Protein AF-A0A7W4B1T4-F1 (afdb_monomer)

Mean predicted aligned error: 11.27 Å

Radius of gyration: 22.88 Å; Cα contacts (8 Å, |Δi|>4): 234; chains: 1; bounding box: 78×40×50 Å

Secondary structure (DSSP, 8-state):
--HHHHHHHHHHHHHHHHHHHHHHHHHHHHHHHHHHHHHHH-EEEEEEBTTTBSS--SEEEEEE-SSEEEETTEEEE--EEEEEE----EEEETTEEEEEEEEEEEETTTEEEEEEEETTEEEEEETTT--EEEE--HHHHHHHHHHHHT--

pLDDT: mean 78.82, std 14.58, range [45.56, 96.44]

Foldseek 3Di:
DDPVVVVVVVVVVVVVVVVVVVVVVVVVVVVVVVVVVVVVPAAKWKFADPFQDPPDDGMFIWGDDPFWIAGPNDTDGFDDKDKAFDDWDWDDGPLAIWTFGIKIATPPVRWIWTWTDDVPWTWIATPPPRTIITGCDPVNVVVVVVVVVVVD

Solvent-accessible surface area (backbone atoms only — not comparable to full-atom values): 8374 Å² total; per-residue (Å²): 132,62,71,69,58,57,54,52,54,53,52,53,51,51,53,53,50,54,52,48,51,52,54,51,51,54,48,55,52,50,53,53,52,50,53,54,53,53,59,68,64,45,46,49,29,39,29,43,43,75,52,70,23,88,86,47,79,62,70,49,59,38,38,33,53,90,53,33,37,31,48,91,89,46,76,43,69,37,82,47,75,50,74,44,81,43,79,74,48,75,50,84,40,88,84,44,61,33,42,29,55,29,34,38,33,37,27,83,76,70,52,40,30,40,34,31,37,43,91,92,41,49,32,36,30,34,68,88,78,65,47,46,25,33,58,60,44,73,66,53,50,52,53,50,53,57,53,57,65,71,78,108

Structure (mmCIF, N/CA/C/O backbone):
data_AF-A0A7W4B1T4-F1
#
_entry.id   AF-A0A7W4B1T4-F1
#
loop_
_atom_site.group_PDB
_atom_site.id
_atom_site.type_symbol
_atom_site.label_atom_id
_atom_site.label_alt_id
_atom_site.label_comp_id
_atom_site.label_asym_id
_atom_site.label_entity_id
_atom_site.label_seq_id
_atom_site.pdbx_PDB_ins_code
_atom_site.Cartn_x
_atom_site.Cartn_y
_atom_site.Cartn_z
_atom_site.occupancy
_atom_site.B_iso_or_equiv
_atom_site.auth_seq_id
_atom_site.auth_comp_id
_atom_site.auth_asym_id
_atom_site.auth_atom_id
_atom_site.pdbx_PDB_model_num
ATOM 1 N N . MET A 1 1 ? 47.766 22.331 -37.124 1.00 51.56 1 MET A N 1
ATOM 2 C CA . MET A 1 1 ? 47.011 21.591 -36.087 1.00 51.56 1 MET A CA 1
ATOM 3 C C . MET A 1 1 ? 47.001 20.118 -36.478 1.00 51.56 1 MET A C 1
ATOM 5 O O . MET A 1 1 ? 46.535 19.799 -37.562 1.00 51.56 1 MET A O 1
ATOM 9 N N . ASN A 1 2 ? 47.637 19.249 -35.687 1.00 52.12 2 ASN A N 1
ATOM 10 C CA . ASN A 1 2 ? 47.867 17.845 -36.052 1.00 52.12 2 ASN A CA 1
ATOM 11 C C . ASN A 1 2 ? 46.538 17.085 -36.199 1.00 52.12 2 ASN A C 1
ATOM 13 O O . ASN A 1 2 ? 45.747 17.049 -35.261 1.00 52.12 2 ASN A O 1
ATOM 17 N N . ILE A 1 3 ? 46.326 16.417 -37.338 1.00 58.88 3 ILE A N 1
ATOM 18 C CA . ILE A 1 3 ? 45.124 15.610 -37.645 1.00 58.88 3 ILE A CA 1
ATOM 19 C C . ILE A 1 3 ? 44.817 14.574 -36.546 1.00 58.88 3 ILE A C 1
ATOM 21 O O . ILE A 1 3 ? 43.659 14.230 -36.315 1.00 58.88 3 ILE A O 1
ATOM 25 N N . ARG A 1 4 ? 45.843 14.111 -35.819 1.00 55.94 4 ARG A N 1
ATOM 26 C CA . ARG A 1 4 ? 45.686 13.207 -34.670 1.00 55.94 4 ARG A CA 1
ATOM 27 C C . ARG A 1 4 ? 44.958 13.853 -33.484 1.00 55.94 4 ARG A C 1
ATOM 29 O O . ARG A 1 4 ? 44.110 13.197 -32.904 1.00 55.94 4 ARG A O 1
ATOM 36 N N . LEU A 1 5 ? 45.219 15.125 -33.172 1.00 53.03 5 LEU A N 1
ATOM 37 C CA . LEU A 1 5 ? 44.561 15.848 -32.071 1.00 53.03 5 LEU A CA 1
ATOM 38 C C . LEU A 1 5 ? 43.080 16.121 -32.364 1.00 53.03 5 LEU A C 1
ATOM 40 O O . LEU A 1 5 ? 42.250 16.016 -31.467 1.00 53.03 5 LEU A O 1
ATOM 44 N N . LEU A 1 6 ? 42.739 16.401 -33.626 1.00 53.31 6 LEU A N 1
ATOM 45 C CA . LEU A 1 6 ? 41.355 16.657 -34.029 1.00 53.31 6 LEU A CA 1
ATOM 46 C C . LEU A 1 6 ? 40.474 15.410 -33.855 1.00 53.31 6 LEU A C 1
ATOM 48 O O . LEU A 1 6 ? 39.360 15.509 -33.352 1.00 53.31 6 LEU A O 1
ATOM 52 N N . LYS A 1 7 ? 40.992 14.229 -34.221 1.00 54.59 7 LYS A N 1
ATOM 53 C CA . LYS A 1 7 ? 40.271 12.955 -34.077 1.00 54.59 7 LYS A CA 1
ATOM 54 C C . LYS A 1 7 ? 40.022 12.591 -32.612 1.00 54.59 7 LYS A C 1
ATOM 56 O O . LYS A 1 7 ? 38.930 12.138 -32.292 1.00 54.59 7 LYS A O 1
ATOM 61 N N . THR A 1 8 ? 40.984 12.827 -31.720 1.00 61.06 8 THR A N 1
ATOM 62 C CA . THR A 1 8 ? 40.823 12.507 -30.292 1.00 61.06 8 THR A CA 1
ATOM 63 C C . THR A 1 8 ? 39.783 13.398 -29.615 1.00 61.06 8 THR A C 1
ATOM 65 O O . THR A 1 8 ? 38.958 12.898 -28.856 1.00 61.06 8 THR A O 1
ATOM 68 N N . VAL A 1 9 ? 39.768 14.700 -29.925 1.00 61.31 9 VAL A N 1
ATOM 69 C CA . VAL A 1 9 ? 38.767 15.639 -29.385 1.00 61.31 9 VAL A CA 1
ATOM 70 C C . VAL A 1 9 ? 37.360 15.288 -29.877 1.00 61.31 9 VAL A C 1
ATOM 72 O O . VAL A 1 9 ? 36.409 15.334 -29.102 1.00 61.31 9 VAL A O 1
ATOM 75 N N . LEU A 1 10 ? 37.229 14.867 -31.138 1.00 56.94 10 LEU A N 1
ATOM 76 C CA . LEU A 1 10 ? 35.939 14.488 -31.717 1.00 56.94 10 LEU A CA 1
ATOM 77 C C . LEU A 1 10 ? 35.394 13.186 -31.106 1.00 56.94 10 LEU A C 1
ATOM 79 O O . LEU A 1 10 ? 34.215 13.115 -30.777 1.00 56.94 10 LEU A O 1
ATOM 83 N N . VAL A 1 11 ? 36.252 12.187 -30.870 1.00 59.69 11 VAL A N 1
ATOM 84 C CA . VAL A 1 11 ? 35.860 10.927 -30.209 1.00 59.69 11 VAL A CA 1
ATOM 85 C C . VAL A 1 11 ? 35.464 11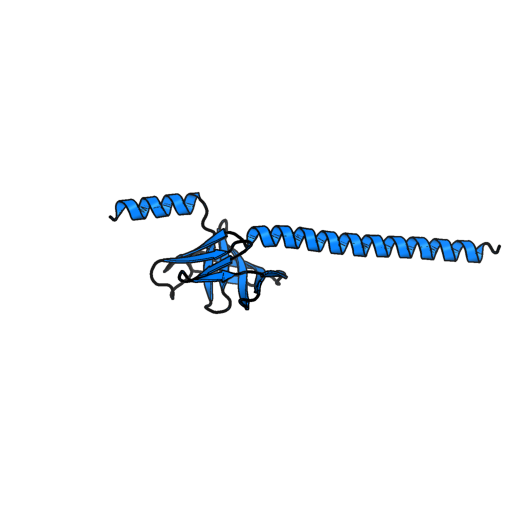.155 -28.746 1.00 59.69 11 VAL A C 1
ATOM 87 O O . VAL A 1 11 ? 34.452 10.619 -28.301 1.00 59.69 11 VAL A O 1
ATOM 90 N N . LEU A 1 12 ? 36.200 11.994 -28.007 1.00 57.66 12 LEU A N 1
ATOM 91 C CA . LEU A 1 12 ? 35.853 12.343 -26.623 1.00 57.66 12 LEU A CA 1
ATOM 92 C C . LEU A 1 12 ? 34.539 13.137 -26.533 1.00 57.66 12 LEU A C 1
ATOM 94 O O . LEU A 1 12 ? 33.743 12.891 -25.629 1.00 57.66 12 LEU A O 1
ATOM 98 N N . GLY A 1 13 ? 34.274 14.035 -27.488 1.00 55.56 13 GLY A N 1
ATOM 99 C CA . GLY A 1 13 ? 33.013 14.779 -27.561 1.00 55.56 13 GLY A CA 1
ATOM 100 C C . GLY A 1 13 ? 31.794 13.886 -27.822 1.00 55.56 13 GLY A C 1
ATOM 101 O O . GLY A 1 13 ? 30.756 14.063 -27.187 1.00 55.56 13 GLY A O 1
ATOM 102 N N . VAL A 1 14 ? 31.926 12.885 -28.700 1.00 60.78 14 VAL A N 1
ATOM 103 C CA . VAL A 1 14 ? 30.842 11.931 -29.003 1.00 60.78 14 VAL A CA 1
ATOM 104 C C . VAL A 1 14 ? 30.579 10.986 -27.825 1.00 60.78 14 VAL A C 1
ATOM 106 O O . VAL A 1 14 ? 29.421 10.729 -27.501 1.00 60.78 14 VAL A O 1
ATOM 109 N N . LEU A 1 15 ? 31.626 10.520 -27.136 1.00 56.16 15 LEU A N 1
ATOM 110 C CA . LEU A 1 15 ? 31.482 9.685 -25.936 1.00 56.16 15 LEU A CA 1
ATOM 111 C C . LEU A 1 15 ? 30.849 10.453 -24.765 1.00 56.16 15 LEU A C 1
ATOM 113 O O . LEU A 1 15 ? 29.994 9.907 -24.071 1.00 56.16 15 LEU A O 1
ATOM 117 N N . GLY A 1 16 ? 31.217 11.724 -24.573 1.00 58.78 16 GLY A N 1
ATOM 118 C CA . GLY A 1 16 ? 30.622 12.585 -23.546 1.00 58.78 16 GLY A CA 1
ATOM 119 C C . GLY A 1 16 ? 29.143 12.880 -23.799 1.00 58.78 16 GLY A C 1
ATOM 120 O O . GLY A 1 16 ? 28.338 12.825 -22.871 1.00 58.78 16 GLY A O 1
ATOM 121 N N . ALA A 1 17 ? 28.764 13.118 -25.059 1.00 60.03 17 ALA A N 1
ATOM 122 C CA . ALA A 1 17 ? 27.364 13.275 -25.436 1.00 60.03 17 ALA A CA 1
ATOM 123 C C . ALA A 1 17 ? 26.579 11.971 -25.215 1.00 60.03 17 ALA A C 1
ATOM 125 O O . ALA A 1 17 ? 25.551 11.998 -24.550 1.00 60.03 17 ALA A O 1
ATOM 126 N N . ALA A 1 18 ? 27.075 10.822 -25.683 1.00 58.84 18 ALA A N 1
ATOM 127 C CA . ALA A 1 18 ? 26.391 9.537 -25.513 1.00 58.84 18 ALA A CA 1
ATOM 128 C C . ALA A 1 18 ? 26.179 9.158 -24.032 1.00 58.84 18 ALA A C 1
ATOM 130 O O . ALA A 1 18 ? 25.102 8.689 -23.665 1.00 58.84 18 ALA A O 1
ATOM 131 N N . ALA A 1 19 ? 27.167 9.417 -23.168 1.00 58.84 19 ALA A N 1
ATOM 132 C CA . ALA A 1 19 ? 27.036 9.203 -21.727 1.00 58.84 19 ALA A CA 1
ATOM 133 C C . ALA A 1 19 ? 26.005 10.150 -21.087 1.00 58.84 19 ALA A C 1
ATOM 135 O O . ALA A 1 19 ? 25.216 9.715 -20.251 1.00 58.84 19 ALA A O 1
ATOM 136 N N . ALA A 1 20 ? 25.968 11.422 -21.501 1.00 60.06 20 ALA A N 1
ATOM 137 C CA . ALA A 1 20 ? 24.972 12.378 -21.021 1.00 60.06 20 ALA A CA 1
ATOM 138 C C . ALA A 1 20 ? 23.547 11.967 -21.427 1.00 60.06 20 ALA A C 1
ATOM 140 O O . ALA A 1 20 ? 22.666 11.946 -20.574 1.00 60.06 20 ALA A O 1
ATOM 141 N N . TRP A 1 21 ? 23.338 11.555 -22.683 1.00 57.59 21 TRP A N 1
ATOM 142 C CA . TRP A 1 21 ? 22.043 11.052 -23.154 1.00 57.59 21 TRP A CA 1
ATOM 143 C C . TRP A 1 21 ? 21.585 9.819 -22.367 1.00 57.59 21 TRP A C 1
ATOM 145 O O . TRP A 1 21 ? 20.436 9.776 -21.946 1.00 57.59 21 TRP A O 1
ATOM 155 N N . TYR A 1 22 ? 22.475 8.862 -22.088 1.00 58.03 22 TYR A N 1
ATOM 156 C CA . TYR A 1 22 ? 22.134 7.671 -21.301 1.00 58.03 22 TYR A CA 1
ATOM 157 C C . TYR A 1 22 ? 21.763 8.000 -19.842 1.00 58.03 22 TYR A C 1
ATOM 159 O O . TYR A 1 22 ? 20.820 7.438 -19.283 1.00 58.03 22 TYR A O 1
ATOM 167 N N . ILE A 1 23 ? 22.479 8.934 -19.206 1.00 60.19 23 ILE A N 1
ATOM 168 C CA . ILE A 1 23 ? 22.191 9.361 -17.826 1.00 60.19 23 ILE A CA 1
ATOM 169 C C . ILE A 1 23 ? 20.872 10.142 -17.760 1.00 60.19 23 ILE A C 1
ATOM 171 O O . ILE A 1 23 ? 20.099 9.964 -16.821 1.00 60.19 23 ILE A O 1
ATOM 175 N N . THR A 1 24 ? 20.598 10.998 -18.743 1.00 61.84 24 THR A N 1
ATOM 176 C CA . THR A 1 24 ? 19.344 11.755 -18.807 1.00 61.84 24 THR A CA 1
ATOM 177 C C . THR A 1 24 ? 18.155 10.845 -19.118 1.00 61.84 24 THR A C 1
ATOM 179 O O . THR A 1 24 ? 17.129 10.961 -18.458 1.00 61.84 24 THR A O 1
ATOM 182 N N . ASP A 1 25 ? 18.299 9.903 -20.051 1.00 58.06 25 ASP A N 1
ATOM 183 C CA . ASP A 1 25 ? 17.240 8.952 -20.406 1.00 58.06 25 ASP A CA 1
ATOM 184 C C . ASP A 1 25 ? 16.917 7.999 -19.244 1.00 58.06 25 ASP A C 1
ATOM 186 O O . ASP A 1 25 ? 15.757 7.832 -18.878 1.00 58.06 25 ASP A O 1
ATOM 190 N N . SER A 1 26 ? 17.935 7.452 -18.569 1.00 59.34 26 SER A N 1
ATOM 191 C CA . SER A 1 26 ? 17.725 6.586 -17.397 1.00 59.34 26 SER A CA 1
ATOM 192 C C . SER A 1 26 ? 17.069 7.312 -16.219 1.00 59.34 26 SER A C 1
ATOM 194 O O . SER A 1 26 ? 16.166 6.750 -15.602 1.00 59.34 26 SER A O 1
ATOM 196 N N . LYS A 1 27 ? 17.454 8.562 -15.928 1.00 60.84 27 LYS A N 1
ATOM 197 C CA . LYS A 1 27 ? 16.807 9.364 -14.876 1.00 60.84 27 LYS A CA 1
ATOM 198 C C . LYS A 1 27 ? 15.362 9.713 -15.211 1.00 60.84 27 LYS A C 1
ATOM 200 O O . LYS A 1 27 ? 14.488 9.512 -14.377 1.00 60.84 27 LYS A O 1
ATOM 205 N N . ASN A 1 28 ? 15.100 10.179 -16.430 1.00 60.56 28 ASN A N 1
ATOM 206 C CA . ASN A 1 28 ? 13.748 10.551 -16.847 1.00 60.56 28 ASN A CA 1
ATOM 207 C C . ASN A 1 28 ? 12.813 9.327 -16.895 1.00 60.56 28 ASN A C 1
ATOM 209 O O . ASN A 1 28 ? 11.640 9.418 -16.527 1.00 60.56 28 ASN A O 1
ATOM 213 N N . ASN A 1 29 ? 13.333 8.163 -17.294 1.00 59.31 29 ASN A N 1
ATOM 214 C CA . ASN A 1 29 ? 12.583 6.908 -17.255 1.00 59.31 29 ASN A CA 1
ATOM 215 C C . ASN A 1 29 ? 12.310 6.451 -15.815 1.00 59.31 29 ASN A C 1
ATOM 217 O O . ASN A 1 29 ? 11.210 6.003 -15.520 1.00 59.31 29 ASN A O 1
ATOM 221 N N . GLN A 1 30 ? 13.257 6.613 -14.888 1.00 62.88 30 GLN A N 1
ATOM 222 C CA . GLN A 1 30 ? 13.016 6.299 -13.476 1.00 62.88 30 GLN A CA 1
ATOM 223 C C . GLN A 1 30 ? 11.987 7.236 -12.831 1.00 62.88 30 GLN A C 1
ATOM 225 O O . GLN A 1 30 ? 11.106 6.761 -12.119 1.00 62.88 30 GLN A O 1
ATOM 230 N N . GLU A 1 31 ? 12.049 8.540 -13.108 1.00 67.94 31 GLU A N 1
ATOM 231 C CA . GLU A 1 31 ? 11.088 9.514 -12.573 1.00 67.94 31 GLU A CA 1
ATOM 232 C C . GLU A 1 31 ? 9.665 9.283 -13.104 1.00 67.94 31 GLU A C 1
ATOM 234 O O . GLU A 1 31 ? 8.707 9.335 -12.333 1.00 67.94 31 GLU A O 1
ATOM 239 N N . SER A 1 32 ? 9.513 8.982 -14.398 1.00 66.88 32 SER A N 1
ATOM 240 C CA . SER A 1 32 ? 8.200 8.688 -14.992 1.00 66.88 32 SER A CA 1
ATOM 241 C C . SER A 1 32 ? 7.595 7.387 -14.460 1.00 66.88 32 SER A C 1
ATOM 243 O O . SER A 1 32 ? 6.426 7.379 -14.075 1.00 66.88 32 SER A O 1
ATOM 245 N N . VAL A 1 33 ? 8.396 6.325 -14.338 1.00 70.44 33 VAL A N 1
ATOM 246 C CA . VAL A 1 33 ? 7.968 5.055 -13.731 1.00 70.44 33 VAL A CA 1
ATOM 247 C C . VAL A 1 33 ? 7.573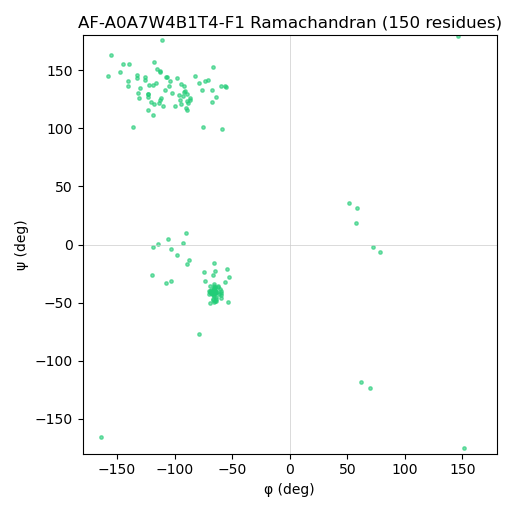 5.255 -12.267 1.00 70.44 33 VAL A C 1
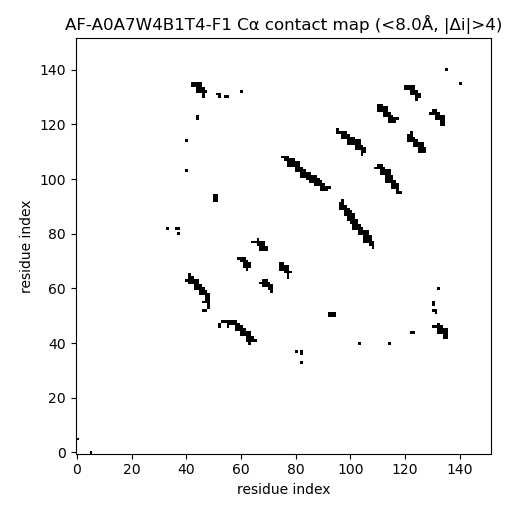ATOM 249 O O . VAL A 1 33 ? 6.535 4.762 -11.829 1.00 70.44 33 VAL A O 1
ATOM 252 N N . GLN A 1 34 ? 8.347 6.030 -11.506 1.00 72.00 34 GLN A N 1
ATOM 253 C CA . GLN A 1 34 ? 8.030 6.319 -10.111 1.00 72.00 34 GLN A CA 1
ATOM 254 C C . GLN A 1 34 ? 6.743 7.146 -9.973 1.00 72.00 34 GLN A C 1
ATOM 256 O O . GLN A 1 34 ? 5.951 6.887 -9.066 1.00 72.00 34 GLN A O 1
ATOM 261 N N . ALA A 1 35 ? 6.491 8.101 -10.872 1.00 76.00 35 ALA A N 1
ATOM 262 C CA . ALA A 1 35 ? 5.254 8.883 -10.890 1.00 76.00 35 ALA A CA 1
ATOM 263 C C . ALA A 1 35 ? 4.018 8.025 -11.222 1.00 76.00 35 ALA A C 1
ATOM 265 O O . ALA A 1 35 ? 2.972 8.166 -10.580 1.00 76.00 35 ALA A O 1
ATOM 266 N N . GLU A 1 36 ? 4.139 7.098 -12.175 1.00 76.69 36 GLU A N 1
ATOM 267 C CA . GLU A 1 36 ? 3.078 6.140 -12.504 1.00 76.69 36 GLU A CA 1
ATOM 268 C C . GLU A 1 36 ? 2.793 5.203 -11.320 1.00 76.69 36 GLU A C 1
ATOM 270 O O . GLU A 1 36 ? 1.653 5.098 -10.869 1.00 76.69 36 GLU A O 1
ATOM 275 N N . MET A 1 37 ? 3.833 4.610 -10.726 1.00 76.38 37 MET A N 1
ATOM 276 C CA . MET A 1 37 ? 3.694 3.741 -9.551 1.00 76.38 37 MET A CA 1
ATOM 277 C C . MET A 1 37 ? 3.090 4.477 -8.350 1.00 76.38 37 MET A C 1
ATOM 279 O O . MET A 1 37 ? 2.250 3.927 -7.641 1.00 76.38 37 MET A O 1
ATOM 283 N N . THR A 1 38 ? 3.463 5.742 -8.141 1.00 81.25 38 THR A N 1
ATOM 284 C CA . THR A 1 38 ? 2.893 6.580 -7.075 1.00 81.25 38 THR A CA 1
ATOM 285 C C . THR A 1 38 ? 1.394 6.794 -7.283 1.00 81.25 38 THR A C 1
ATOM 287 O O . THR A 1 38 ? 0.629 6.779 -6.323 1.00 81.25 38 THR A O 1
ATOM 290 N N . THR A 1 39 ? 0.948 6.927 -8.533 1.00 80.06 39 THR A N 1
ATOM 291 C CA . THR A 1 39 ? -0.484 7.024 -8.852 1.00 80.06 39 THR A CA 1
ATOM 292 C C . THR A 1 39 ? -1.236 5.754 -8.447 1.00 80.06 39 THR A C 1
ATOM 294 O O . THR A 1 39 ? -2.360 5.833 -7.956 1.00 80.06 39 THR A O 1
ATOM 297 N N . ASN A 1 40 ? -0.600 4.588 -8.578 1.00 84.81 40 ASN A N 1
ATOM 298 C CA . ASN A 1 40 ? -1.197 3.302 -8.218 1.00 84.81 40 ASN A CA 1
ATOM 299 C C . ASN A 1 40 ? -1.263 3.063 -6.701 1.00 84.81 40 ASN A C 1
ATOM 301 O O . ASN A 1 40 ? -2.138 2.320 -6.256 1.00 84.81 40 ASN A O 1
ATOM 305 N N . VAL A 1 41 ? -0.402 3.721 -5.915 1.00 90.62 41 VAL A N 1
ATOM 306 C CA . VAL A 1 41 ? -0.420 3.688 -4.439 1.00 90.62 41 VAL A CA 1
ATOM 307 C C . VAL A 1 41 ? -1.674 4.357 -3.870 1.00 90.62 41 VAL A C 1
ATOM 309 O O . VAL A 1 41 ? -2.242 3.873 -2.888 1.00 90.62 41 VAL A O 1
ATOM 312 N N . TYR A 1 42 ? -2.114 5.463 -4.471 1.00 91.81 42 TYR A N 1
ATOM 313 C CA . TYR A 1 42 ? -3.234 6.228 -3.935 1.00 91.81 42 TYR A CA 1
ATOM 314 C C . TYR A 1 42 ? -4.582 5.539 -4.161 1.00 91.81 42 TYR A C 1
ATOM 316 O O . TYR A 1 42 ? -4.859 4.977 -5.225 1.00 91.81 42 TYR A O 1
ATOM 324 N N . GLY A 1 43 ? -5.448 5.631 -3.155 1.00 90.94 43 GLY A N 1
ATOM 325 C CA . GLY A 1 43 ? -6.807 5.114 -3.200 1.00 90.94 43 GLY A CA 1
ATOM 326 C C . GLY A 1 43 ? -7.308 4.599 -1.858 1.00 90.94 43 GLY A C 1
ATOM 327 O O . GLY A 1 43 ? -6.593 4.584 -0.855 1.00 90.94 43 GLY A O 1
ATOM 328 N N . ASP A 1 44 ? -8.556 4.138 -1.894 1.00 90.94 44 ASP A N 1
ATOM 329 C CA . ASP A 1 44 ? -9.195 3.457 -0.780 1.00 90.94 44 ASP A CA 1
ATOM 330 C C . ASP A 1 44 ? -8.871 1.956 -0.849 1.00 90.94 44 ASP A C 1
ATOM 332 O O . ASP A 1 44 ? -9.172 1.284 -1.843 1.00 90.94 44 ASP A O 1
ATOM 336 N N . TRP A 1 45 ? -8.308 1.412 0.221 1.00 93.06 45 TRP A N 1
ATOM 337 C CA . TRP A 1 45 ? -7.913 0.012 0.329 1.00 93.06 45 TRP A CA 1
ATOM 338 C C . TRP A 1 45 ? -8.686 -0.666 1.455 1.00 93.06 45 TRP A C 1
ATOM 340 O O . TRP A 1 45 ? -8.864 -0.099 2.531 1.00 93.06 45 TRP A O 1
ATOM 350 N N . VAL A 1 46 ? -9.163 -1.886 1.218 1.00 90.50 46 VAL A N 1
ATOM 351 C CA . VAL A 1 46 ? -10.063 -2.589 2.140 1.00 90.50 46 VAL A CA 1
ATOM 352 C C . VAL A 1 46 ? -9.583 -4.011 2.388 1.00 90.50 46 VAL A C 1
ATOM 354 O O . VAL A 1 46 ? -9.341 -4.768 1.451 1.00 90.50 46 VAL A O 1
ATOM 357 N N . ALA A 1 47 ? -9.492 -4.396 3.654 1.00 90.31 47 ALA A N 1
ATOM 358 C CA . ALA A 1 47 ? -9.265 -5.759 4.098 1.00 90.31 47 ALA A CA 1
ATOM 359 C C . ALA A 1 47 ? -10.574 -6.343 4.635 1.00 90.31 47 ALA A C 1
ATOM 361 O O . ALA A 1 47 ? -11.300 -5.693 5.384 1.00 90.31 47 ALA A O 1
ATOM 362 N N . ALA A 1 48 ? -10.870 -7.586 4.264 1.00 82.62 48 ALA A N 1
ATOM 363 C CA . ALA A 1 48 ? -12.038 -8.309 4.751 1.00 82.62 48 ALA A CA 1
ATOM 364 C C . ALA A 1 48 ? -11.629 -9.652 5.358 1.00 82.62 48 ALA A C 1
ATOM 366 O O . ALA A 1 48 ? -10.712 -10.323 4.862 1.00 82.62 48 ALA A O 1
ATOM 367 N N . GLU A 1 49 ? -12.340 -10.037 6.414 1.00 81.56 49 GLU A N 1
ATOM 368 C CA . GLU A 1 49 ? -12.242 -11.352 7.039 1.00 81.56 49 GLU A CA 1
ATOM 369 C C . GLU A 1 49 ? -12.492 -12.475 6.021 1.00 81.56 49 GLU A C 1
ATOM 371 O O . GLU A 1 49 ? -13.413 -12.419 5.204 1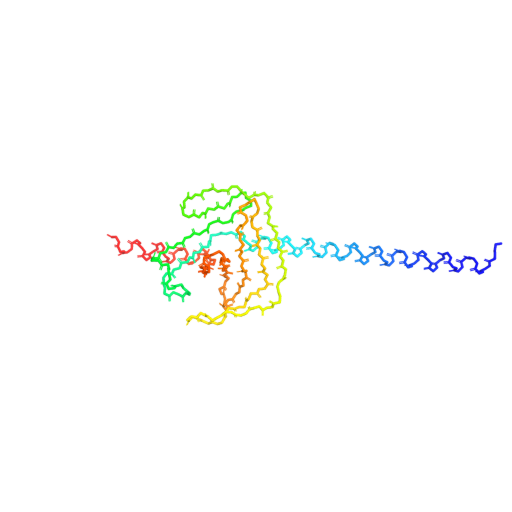.00 81.56 49 GLU A O 1
ATOM 376 N N . GLY A 1 50 ? -11.656 -13.513 6.057 1.00 70.69 50 GLY A N 1
ATOM 377 C CA . GLY A 1 50 ? -11.843 -14.742 5.285 1.00 70.69 50 GLY A CA 1
ATOM 378 C C . GLY A 1 50 ? -11.450 -14.670 3.805 1.00 70.69 50 GLY A C 1
ATOM 379 O O . GLY A 1 50 ? -11.424 -15.712 3.150 1.00 70.69 50 GLY A O 1
ATOM 380 N N . PHE A 1 51 ? -11.098 -13.492 3.271 1.00 76.31 51 PHE A N 1
ATOM 381 C CA . PHE A 1 51 ? -10.610 -13.379 1.892 1.00 76.31 51 PHE A CA 1
ATOM 382 C C . PHE A 1 51 ? -9.138 -13.799 1.794 1.00 76.31 51 PHE A C 1
ATOM 384 O O . PHE A 1 51 ? -8.841 -14.929 1.409 1.00 76.31 51 PHE A O 1
ATOM 391 N N . CYS A 1 52 ? -8.226 -12.924 2.224 1.00 83.75 52 CYS A N 1
ATOM 392 C CA . CYS A 1 52 ? -6.814 -13.258 2.438 1.00 83.75 52 CYS A CA 1
ATOM 393 C C . CYS A 1 52 ? -6.376 -13.071 3.896 1.00 83.75 52 CYS A C 1
ATOM 395 O O . CYS A 1 52 ? -5.238 -13.378 4.232 1.00 83.75 52 CYS A O 1
ATOM 397 N N . ASN A 1 53 ? -7.276 -12.599 4.767 1.00 85.38 53 ASN A N 1
ATOM 398 C CA . ASN A 1 53 ? -6.968 -12.279 6.155 1.00 85.38 53 ASN A CA 1
ATOM 399 C C . ASN A 1 53 ? -7.786 -13.156 7.097 1.00 85.38 53 ASN A C 1
ATOM 401 O O . ASN A 1 53 ? -9.014 -13.100 7.094 1.00 85.38 53 ASN A O 1
ATOM 405 N N . THR A 1 54 ? -7.107 -13.926 7.941 1.00 78.38 54 THR A N 1
ATOM 406 C CA . THR A 1 54 ? -7.737 -14.656 9.054 1.00 78.38 54 THR A CA 1
ATOM 407 C C . THR A 1 54 ? -7.797 -13.831 10.338 1.00 78.38 54 THR A C 1
ATOM 409 O O . THR A 1 54 ? -8.531 -14.179 11.253 1.00 78.38 54 THR A O 1
ATOM 412 N N . ASN A 1 55 ? -7.011 -12.752 10.417 1.00 76.38 55 ASN A N 1
ATOM 413 C CA . ASN A 1 55 ? -6.798 -11.977 11.644 1.00 76.38 55 ASN A CA 1
ATOM 414 C C . ASN A 1 55 ? -7.585 -10.656 11.670 1.00 76.38 55 ASN A C 1
ATOM 416 O O . ASN A 1 55 ? -7.541 -9.935 12.662 1.00 76.38 55 ASN A O 1
ATOM 420 N N . VAL A 1 56 ? -8.287 -10.329 10.584 1.00 79.94 56 VAL A N 1
ATOM 421 C CA . VAL A 1 56 ? -9.171 -9.161 10.494 1.00 79.94 56 VAL A CA 1
ATOM 422 C C . VAL A 1 56 ? -10.574 -9.619 10.868 1.00 79.94 56 VAL A C 1
ATOM 424 O O . VAL A 1 56 ? -11.054 -10.585 10.287 1.00 79.94 56 VAL A O 1
ATOM 427 N N . GLN A 1 57 ? -11.221 -8.941 11.819 1.00 78.44 57 GLN A N 1
ATOM 428 C CA . GLN A 1 57 ? -12.630 -9.171 12.150 1.00 78.44 57 GLN A CA 1
ATOM 429 C C . GLN A 1 57 ? -13.502 -8.187 11.371 1.00 78.44 57 GLN A C 1
ATOM 431 O O . GLN A 1 57 ? -13.358 -6.973 11.520 1.00 78.44 57 GLN A O 1
ATOM 436 N N . GLY A 1 58 ? -14.415 -8.696 10.545 1.00 79.50 58 GLY A N 1
ATOM 437 C CA . GLY A 1 58 ? -15.246 -7.855 9.687 1.00 79.50 58 GLY A CA 1
ATOM 438 C C . GLY A 1 58 ? -14.454 -7.187 8.557 1.00 79.50 58 GLY A C 1
ATOM 439 O O . GLY A 1 58 ? -13.864 -7.875 7.722 1.00 79.50 58 GLY A O 1
ATOM 440 N N . ILE A 1 59 ? -14.509 -5.853 8.482 1.00 76.81 59 ILE A N 1
ATOM 441 C CA . ILE A 1 59 ? -13.895 -5.060 7.410 1.00 76.81 59 ILE A CA 1
ATOM 442 C C . ILE A 1 59 ? -13.075 -3.924 8.011 1.00 76.81 59 ILE A C 1
ATOM 444 O O . ILE A 1 59 ? -13.601 -3.116 8.776 1.00 76.81 59 ILE A O 1
ATOM 448 N N . ASP A 1 60 ? -11.808 -3.860 7.615 1.00 86.12 60 ASP A N 1
ATOM 449 C CA . ASP A 1 60 ? -10.882 -2.776 7.935 1.00 86.12 60 ASP A CA 1
ATOM 450 C C . ASP A 1 60 ? -10.481 -2.040 6.650 1.00 86.12 60 ASP A C 1
ATOM 452 O O . ASP A 1 60 ? -10.486 -2.615 5.560 1.00 86.12 60 ASP A O 1
ATOM 456 N N . GLY A 1 61 ? -10.162 -0.755 6.761 1.00 88.94 61 GLY A N 1
ATOM 457 C CA . GLY A 1 61 ? -9.860 0.092 5.618 1.00 88.94 61 GLY A CA 1
ATOM 458 C C . GLY A 1 61 ? -8.711 1.045 5.889 1.00 88.94 61 GLY A C 1
ATOM 459 O O . GLY A 1 61 ? -8.618 1.639 6.967 1.00 88.94 61 GLY A O 1
ATOM 460 N N . VAL A 1 62 ? -7.875 1.226 4.871 1.00 93.44 62 VAL A N 1
ATOM 461 C CA . VAL A 1 62 ? -6.863 2.277 4.839 1.00 93.44 62 VAL A CA 1
ATOM 462 C C . VAL A 1 62 ? -7.065 3.166 3.620 1.00 93.44 62 VAL A C 1
ATOM 464 O O . VAL A 1 62 ? -7.343 2.682 2.527 1.00 93.44 62 VAL A O 1
ATOM 467 N N . ASP A 1 63 ? -6.942 4.473 3.810 1.00 93.19 63 ASP A N 1
ATOM 468 C CA . ASP A 1 63 ? -6.990 5.460 2.726 1.00 93.19 63 ASP A CA 1
ATOM 469 C C . ASP A 1 63 ? -5.601 6.083 2.580 1.00 93.19 63 ASP A C 1
ATOM 471 O O . ASP A 1 63 ? -5.006 6.549 3.560 1.00 93.19 63 ASP A O 1
ATOM 475 N N . ILE A 1 64 ? -5.068 6.042 1.360 1.00 94.12 64 ILE A N 1
ATOM 476 C CA . ILE A 1 64 ? -3.768 6.604 1.010 1.00 94.12 64 ILE A CA 1
ATOM 477 C C . ILE A 1 64 ? -3.997 7.691 -0.037 1.00 94.12 64 ILE A C 1
ATOM 479 O O . ILE A 1 64 ? -4.320 7.416 -1.191 1.00 94.12 64 ILE A O 1
ATOM 483 N N . THR A 1 65 ? -3.766 8.939 0.349 1.00 92.44 65 THR A N 1
ATOM 484 C CA . THR A 1 65 ? -3.818 10.101 -0.547 1.00 92.44 65 THR A CA 1
ATOM 485 C C . THR A 1 65 ? -2.418 10.675 -0.752 1.00 92.44 65 THR A C 1
ATOM 487 O O . THR A 1 65 ? -1.453 10.251 -0.119 1.00 92.44 65 THR A O 1
ATOM 490 N N . ASN A 1 66 ? -2.289 11.686 -1.609 1.00 89.81 66 ASN A N 1
ATOM 491 C CA . ASN A 1 66 ? -1.035 12.420 -1.789 1.00 89.81 66 ASN A CA 1
ATOM 492 C C . ASN A 1 66 ? -0.602 13.226 -0.549 1.00 89.81 66 ASN A C 1
ATOM 494 O O . ASN A 1 66 ? 0.551 13.642 -0.469 1.00 89.81 66 ASN A O 1
ATOM 498 N N . GLU A 1 67 ? -1.506 13.460 0.404 1.00 93.25 67 GLU A N 1
ATOM 499 C CA . GLU A 1 67 ? -1.253 14.309 1.573 1.00 93.25 67 GLU A CA 1
ATOM 500 C C . GLU A 1 67 ? -1.385 13.561 2.903 1.00 93.25 67 GLU A C 1
ATOM 502 O O . GLU A 1 67 ? -0.787 13.962 3.902 1.00 93.25 67 GLU A O 1
ATOM 507 N N . PHE A 1 68 ? -2.180 12.491 2.953 1.00 94.88 68 PHE A N 1
ATOM 508 C CA . PHE A 1 68 ? -2.532 11.814 4.197 1.00 94.88 68 PHE A CA 1
ATOM 509 C C . PHE A 1 68 ? -2.724 10.317 4.029 1.00 94.88 68 PHE A C 1
ATOM 511 O O . PHE A 1 68 ? -3.235 9.842 3.018 1.00 94.88 68 PHE A O 1
ATOM 518 N N . PHE A 1 69 ? -2.396 9.620 5.104 1.00 95.56 69 PHE A N 1
ATOM 519 C CA . PHE A 1 69 ? -2.723 8.237 5.361 1.00 95.56 69 PHE A CA 1
ATOM 520 C C . PHE A 1 69 ? -3.784 8.160 6.460 1.00 95.56 69 PHE A C 1
ATOM 522 O O . PHE A 1 69 ? -3.643 8.821 7.496 1.00 95.56 69 PHE A O 1
ATOM 529 N N . VAL A 1 70 ? -4.830 7.362 6.265 1.00 94.38 70 VAL A N 1
ATOM 530 C CA . VAL A 1 70 ? -5.845 7.088 7.286 1.00 94.38 70 VAL A CA 1
ATOM 531 C C . VAL A 1 70 ? -5.887 5.594 7.564 1.00 94.38 70 VAL A C 1
ATOM 533 O O . VAL A 1 70 ? -6.158 4.814 6.663 1.00 94.38 70 VAL A O 1
ATOM 536 N N . LYS A 1 71 ? -5.683 5.210 8.825 1.00 92.12 71 LYS A N 1
ATOM 537 C CA . LYS A 1 71 ? -5.829 3.833 9.328 1.00 92.12 71 LYS A CA 1
ATOM 538 C C . LYS A 1 71 ? -6.476 3.886 10.702 1.00 92.12 71 LYS A C 1
ATOM 540 O O . LYS A 1 71 ? -6.131 4.756 11.505 1.00 92.12 71 LYS A O 1
ATOM 545 N N . ASN A 1 72 ? -7.445 3.011 10.975 1.00 87.19 72 ASN A N 1
ATOM 546 C CA . ASN A 1 72 ? -8.200 3.009 12.238 1.00 87.19 72 ASN A CA 1
ATOM 547 C C . ASN A 1 72 ? -8.803 4.388 12.601 1.00 87.19 72 ASN A C 1
ATOM 549 O O . ASN A 1 72 ? -8.794 4.808 13.757 1.00 87.19 72 ASN A O 1
ATOM 553 N N . GLY A 1 73 ? -9.253 5.149 11.595 1.00 85.25 73 GLY A N 1
ATOM 554 C CA . GLY A 1 73 ? -9.799 6.504 11.764 1.00 85.25 73 GLY A CA 1
ATOM 555 C C . GLY A 1 73 ? -8.771 7.593 12.108 1.00 85.25 73 GLY A C 1
ATOM 556 O O . GLY A 1 73 ? -9.133 8.767 12.206 1.00 85.25 73 GLY A O 1
ATOM 557 N N . LYS A 1 74 ? -7.487 7.250 12.265 1.00 91.94 74 LYS A N 1
ATOM 558 C CA . LYS A 1 74 ? -6.415 8.212 12.529 1.00 91.94 74 LYS A CA 1
ATOM 559 C C . LYS A 1 74 ? -5.818 8.710 11.219 1.00 91.94 74 LYS A C 1
ATOM 561 O O . LYS A 1 74 ? -5.202 7.946 10.484 1.00 91.94 74 LYS A O 1
ATOM 566 N N . ARG A 1 75 ? -5.941 10.015 10.974 1.00 94.94 75 ARG A N 1
ATOM 567 C CA . ARG A 1 75 ? -5.324 10.710 9.837 1.00 94.94 75 ARG A CA 1
ATOM 568 C C . ARG A 1 75 ? -3.905 11.160 10.184 1.00 94.94 75 ARG A C 1
ATOM 570 O O . ARG A 1 75 ? -3.711 11.889 11.155 1.00 94.94 75 ARG A O 1
ATOM 577 N N . THR A 1 76 ? -2.934 10.777 9.364 1.00 96.44 76 THR A N 1
ATOM 578 C CA . THR A 1 76 ? -1.514 11.102 9.540 1.00 96.44 76 THR A CA 1
ATOM 579 C C . THR A 1 76 ? -0.951 11.668 8.231 1.00 96.44 76 THR A C 1
ATOM 581 O O . THR A 1 76 ? -1.258 11.127 7.175 1.00 96.44 76 THR A O 1
ATOM 584 N N . PRO A 1 77 ? -0.175 12.767 8.245 1.00 96.12 77 PRO A N 1
ATOM 585 C CA . PRO A 1 77 ? 0.319 13.381 7.014 1.00 96.12 77 PRO A CA 1
ATOM 586 C C . PRO A 1 77 ? 1.396 12.534 6.326 1.00 96.12 77 PRO A C 1
ATOM 588 O O . PRO A 1 77 ? 2.282 11.993 6.989 1.00 96.12 77 PRO A O 1
ATOM 591 N N . ILE A 1 78 ? 1.354 12.501 4.995 1.00 93.50 78 ILE A N 1
ATOM 592 C CA . ILE A 1 78 ? 2.379 11.935 4.117 1.00 93.50 78 ILE A CA 1
A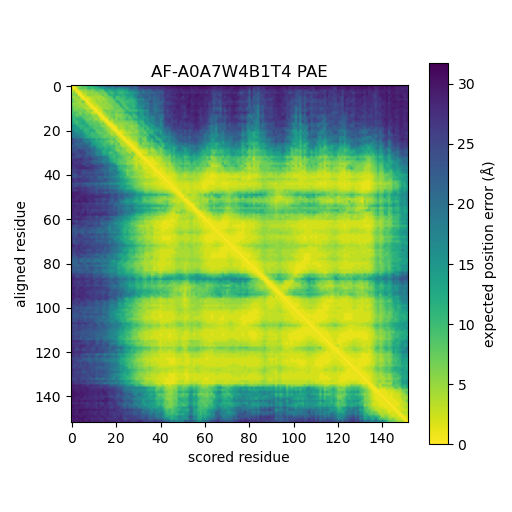TOM 593 C C . ILE A 1 78 ? 3.183 13.095 3.532 1.00 93.50 78 ILE A C 1
ATOM 595 O O . ILE A 1 78 ? 2.634 14.070 3.028 1.00 93.50 78 ILE A O 1
ATOM 599 N N . LYS A 1 79 ? 4.507 12.999 3.616 1.00 92.75 79 LYS A N 1
ATOM 600 C CA . LYS A 1 79 ? 5.442 13.948 2.998 1.00 92.75 79 LYS A CA 1
ATOM 601 C C . LYS A 1 79 ? 6.072 13.389 1.734 1.00 92.75 79 LYS A C 1
ATOM 603 O O . LYS A 1 79 ? 6.445 14.152 0.850 1.00 92.75 79 LYS A O 1
ATOM 608 N N . GLN A 1 80 ? 6.252 12.074 1.692 1.00 91.31 80 GLN A N 1
ATOM 609 C CA . GLN A 1 80 ? 6.933 11.391 0.608 1.00 91.31 80 GLN A CA 1
ATOM 610 C C . GLN A 1 80 ? 6.504 9.927 0.568 1.00 91.31 80 GLN A C 1
ATOM 612 O O . GLN A 1 80 ? 6.306 9.307 1.614 1.00 91.31 80 GLN A O 1
ATOM 617 N N . VAL A 1 81 ? 6.422 9.385 -0.644 1.00 92.62 81 VAL A N 1
ATOM 618 C CA . VAL A 1 81 ? 6.298 7.951 -0.901 1.00 92.62 81 VAL A CA 1
ATOM 619 C C . VAL A 1 81 ? 7.613 7.484 -1.518 1.00 92.62 81 VAL A C 1
ATOM 621 O O . VAL A 1 81 ? 8.033 7.992 -2.558 1.00 92.62 81 VAL A O 1
ATOM 624 N N . LEU A 1 82 ? 8.299 6.562 -0.849 1.00 91.50 82 LEU A N 1
ATOM 625 C CA . LEU A 1 82 ? 9.459 5.873 -1.414 1.00 91.50 82 LEU A CA 1
ATOM 626 C C . LEU A 1 82 ? 8.971 4.604 -2.094 1.00 91.50 82 LEU A C 1
ATOM 628 O O . LEU A 1 82 ? 8.195 3.880 -1.487 1.00 91.50 82 LEU A O 1
ATOM 632 N N . ILE A 1 83 ? 9.410 4.344 -3.324 1.00 90.88 83 ILE A N 1
ATOM 633 C CA . ILE A 1 83 ? 9.028 3.148 -4.079 1.00 90.88 83 ILE A CA 1
ATOM 634 C C . ILE A 1 83 ? 10.300 2.404 -4.457 1.00 90.88 83 ILE A C 1
ATOM 636 O O . ILE A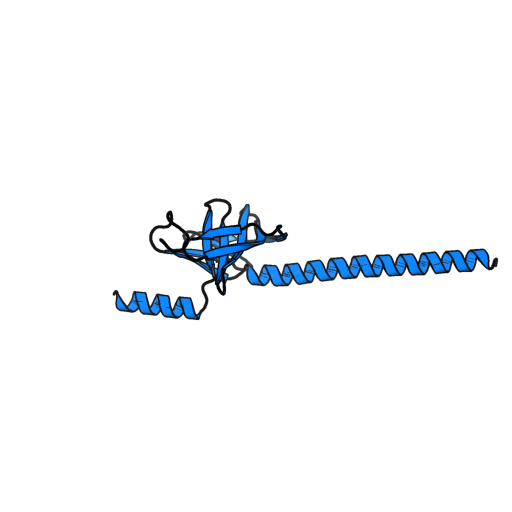 1 83 ? 11.210 2.985 -5.049 1.00 90.88 83 ILE A O 1
ATOM 640 N N . THR A 1 84 ? 10.343 1.123 -4.116 1.00 89.44 84 THR A N 1
ATOM 641 C CA . THR A 1 84 ? 11.466 0.232 -4.384 1.00 89.44 84 THR A CA 1
ATOM 642 C C . THR A 1 84 ? 10.949 -0.952 -5.195 1.00 89.44 84 THR A C 1
ATOM 644 O O . THR A 1 84 ? 10.125 -1.716 -4.685 1.00 89.44 84 THR A O 1
ATOM 647 N N . PRO A 1 85 ? 11.400 -1.141 -6.448 1.00 84.75 85 PRO A N 1
ATOM 648 C CA . PRO A 1 85 ? 11.098 -2.355 -7.196 1.00 84.75 85 PRO A CA 1
ATOM 649 C C . PRO A 1 85 ? 11.559 -3.577 -6.404 1.00 84.75 85 PRO A C 1
ATOM 651 O O . PRO A 1 85 ? 12.662 -3.569 -5.853 1.00 84.75 85 PRO A O 1
ATOM 654 N N . GLN A 1 86 ? 10.740 -4.623 -6.356 1.00 79.88 86 GLN A N 1
ATOM 655 C CA . GLN A 1 86 ? 11.145 -5.887 -5.752 1.00 79.88 86 GLN A CA 1
ATOM 656 C C . GLN A 1 86 ? 11.260 -6.971 -6.813 1.00 79.88 86 GLN A C 1
ATOM 658 O O . GLN A 1 86 ? 10.549 -6.972 -7.819 1.00 79.88 86 GLN A O 1
ATOM 663 N N . GLU A 1 87 ? 12.169 -7.917 -6.578 1.00 74.25 87 GLU A N 1
ATOM 664 C CA . GLU A 1 87 ? 12.069 -9.202 -7.256 1.00 74.25 87 GLU A CA 1
ATOM 665 C C . GLU A 1 87 ? 10.731 -9.825 -6.877 1.00 74.25 87 GLU A C 1
ATOM 667 O O . GLU A 1 87 ? 10.327 -9.756 -5.718 1.00 74.25 87 GLU A O 1
ATOM 672 N N . SER A 1 88 ? 10.027 -10.385 -7.858 1.00 69.69 88 SER A N 1
ATOM 673 C CA . SER A 1 88 ? 8.655 -10.836 -7.665 1.00 69.69 88 SER A CA 1
ATOM 674 C C . SER A 1 88 ? 8.555 -11.889 -6.565 1.00 69.69 88 SER A C 1
ATOM 676 O O . SER A 1 88 ? 8.809 -13.072 -6.793 1.00 69.69 88 SER A O 1
ATOM 678 N N . THR A 1 89 ? 8.158 -11.452 -5.376 1.00 76.00 89 THR A N 1
ATOM 679 C CA . THR A 1 89 ? 7.796 -12.317 -4.262 1.00 76.00 89 THR A CA 1
ATOM 680 C C . THR A 1 89 ? 6.356 -12.771 -4.452 1.00 76.00 89 THR A C 1
ATOM 682 O O . THR A 1 89 ? 5.521 -12.054 -5.017 1.00 76.00 89 THR A O 1
ATOM 685 N N . MET A 1 90 ? 6.076 -14.008 -4.046 1.00 83.06 90 MET A N 1
ATOM 686 C CA . MET A 1 90 ? 4.758 -14.610 -4.205 1.00 83.06 90 MET A CA 1
ATOM 687 C C . MET A 1 90 ? 4.215 -15.056 -2.857 1.00 83.06 90 MET A C 1
ATOM 689 O O . MET A 1 90 ? 4.888 -15.796 -2.143 1.00 83.06 90 MET A O 1
ATOM 693 N N . ASP A 1 91 ? 2.982 -14.656 -2.561 1.00 83.88 91 ASP A N 1
ATOM 694 C CA . ASP A 1 91 ? 2.226 -15.128 -1.402 1.00 83.88 91 ASP A CA 1
ATOM 695 C C . ASP A 1 91 ? 1.026 -15.959 -1.854 1.00 83.88 91 ASP A C 1
ATOM 697 O O . ASP A 1 91 ? 0.435 -15.721 -2.909 1.00 83.88 91 ASP A O 1
ATOM 701 N N . MET A 1 92 ? 0.639 -16.940 -1.039 1.00 82.12 92 MET A N 1
ATOM 702 C CA . MET A 1 92 ? -0.590 -17.695 -1.262 1.00 82.12 92 MET A CA 1
ATOM 703 C C . MET A 1 92 ? -1.726 -17.117 -0.428 1.00 82.12 92 MET A C 1
ATOM 705 O O . MET A 1 92 ? -1.622 -16.989 0.789 1.00 82.12 92 MET A O 1
ATOM 709 N N . CYS A 1 93 ? -2.839 -16.836 -1.092 1.00 81.94 93 CYS A N 1
ATOM 710 C CA . CYS A 1 93 ? -4.118 -16.534 -0.479 1.00 81.94 93 CYS A CA 1
ATOM 711 C C . CYS A 1 93 ? -5.146 -17.599 -0.893 1.00 81.94 93 CYS A C 1
ATOM 713 O O . CYS A 1 93 ? -5.023 -18.223 -1.946 1.00 81.94 93 CYS A O 1
ATOM 715 N N . ASN A 1 94 ? -6.209 -17.780 -0.103 1.00 72.75 94 ASN A N 1
ATOM 716 C CA . ASN A 1 94 ? -7.315 -18.696 -0.421 1.00 72.75 94 ASN A CA 1
ATOM 717 C C . ASN A 1 94 ? -7.954 -18.448 -1.801 1.00 72.75 94 ASN A C 1
ATOM 719 O O . ASN A 1 94 ? -8.606 -19.332 -2.349 1.00 72.75 94 ASN A O 1
ATOM 723 N N . GLN A 1 95 ? -7.783 -17.246 -2.350 1.00 75.00 95 GLN A N 1
ATOM 724 C CA . GLN A 1 95 ? -8.361 -16.800 -3.616 1.00 75.00 95 GLN A CA 1
ATOM 725 C C . GLN A 1 95 ? -7.383 -16.905 -4.797 1.00 75.00 95 GLN A C 1
ATOM 727 O O . GLN A 1 95 ? -7.791 -16.729 -5.944 1.00 75.00 95 GLN A O 1
ATOM 732 N N . GLY A 1 96 ? -6.104 -17.202 -4.542 1.00 83.88 96 GLY A N 1
ATOM 733 C CA . GLY A 1 96 ? -5.083 -17.311 -5.578 1.00 83.88 96 GLY A CA 1
ATOM 734 C C . GLY A 1 96 ? -3.676 -16.963 -5.102 1.00 83.88 96 GLY A C 1
ATOM 735 O O . GLY A 1 96 ? -3.425 -16.704 -3.925 1.00 83.88 96 GLY A O 1
ATOM 736 N N . VAL A 1 97 ? -2.744 -16.965 -6.054 1.00 88.94 97 VAL A N 1
ATOM 737 C CA . VAL A 1 97 ? -1.364 -16.542 -5.810 1.00 88.94 97 VAL A CA 1
ATOM 738 C C . VAL A 1 97 ? -1.254 -15.046 -6.060 1.00 88.94 97 VAL A C 1
ATOM 740 O O . VAL A 1 97 ? -1.671 -14.545 -7.105 1.00 88.94 97 VAL A O 1
ATOM 743 N N . ILE A 1 98 ? -0.682 -14.354 -5.090 1.00 90.56 98 ILE A N 1
ATOM 744 C CA . ILE A 1 98 ? -0.374 -12.937 -5.144 1.00 90.56 98 ILE A CA 1
ATOM 745 C C . ILE A 1 98 ? 1.047 -12.792 -5.670 1.00 90.56 98 ILE A C 1
ATOM 747 O O . ILE A 1 98 ? 1.949 -13.454 -5.164 1.00 90.56 98 ILE A O 1
ATOM 751 N N . LYS A 1 99 ? 1.251 -11.921 -6.657 1.00 90.25 99 LYS A N 1
ATOM 752 C CA . LYS A 1 99 ? 2.582 -11.525 -7.121 1.00 90.25 99 LYS A CA 1
ATOM 753 C C . LYS A 1 99 ? 2.808 -10.060 -6.771 1.00 90.25 99 LYS A C 1
ATOM 755 O O . LYS A 1 99 ? 2.011 -9.219 -7.184 1.00 90.25 99 LYS A O 1
ATOM 760 N N . TYR A 1 100 ? 3.879 -9.773 -6.040 1.00 91.25 100 TYR A N 1
ATOM 761 C CA . TYR A 1 100 ? 4.276 -8.406 -5.721 1.00 91.25 100 TYR A CA 1
ATOM 762 C C . TYR A 1 100 ? 5.251 -7.865 -6.765 1.00 91.25 100 TYR A C 1
ATOM 764 O O . TYR A 1 100 ? 6.167 -8.567 -7.199 1.00 91.25 100 TYR A O 1
ATOM 772 N N . ASP A 1 101 ? 5.037 -6.618 -7.173 1.00 89.69 101 ASP A N 1
ATOM 773 C CA . ASP A 1 101 ? 5.820 -5.957 -8.220 1.00 89.69 101 ASP A CA 1
ATOM 774 C C . ASP A 1 101 ? 6.762 -4.893 -7.632 1.00 89.69 101 ASP A C 1
ATOM 776 O O . ASP A 1 101 ? 7.868 -4.676 -8.130 1.00 89.69 101 ASP A O 1
ATOM 780 N N . TYR A 1 102 ? 6.347 -4.236 -6.547 1.00 91.50 102 TYR A N 1
ATOM 781 C CA . TYR A 1 102 ? 7.156 -3.249 -5.840 1.00 91.50 102 TYR A CA 1
ATOM 782 C C . TYR A 1 102 ? 6.738 -3.116 -4.376 1.00 91.50 102 TYR A C 1
ATOM 784 O O . TYR A 1 102 ? 5.645 -3.506 -3.968 1.00 91.50 102 TYR A O 1
ATOM 792 N N . GLU A 1 103 ? 7.623 -2.528 -3.586 1.00 93.88 103 GLU A N 1
ATOM 793 C CA . GLU A 1 103 ? 7.370 -2.094 -2.220 1.00 93.88 103 GLU A CA 1
ATOM 794 C C . GLU A 1 103 ? 7.275 -0.568 -2.186 1.00 93.88 103 GLU A C 1
ATOM 796 O O . GLU A 1 103 ? 7.997 0.117 -2.915 1.00 93.88 103 GLU A O 1
ATOM 801 N N . PHE A 1 104 ? 6.401 -0.024 -1.343 1.00 94.81 104 PHE A N 1
ATOM 802 C CA . PHE A 1 104 ? 6.375 1.406 -1.074 1.00 94.81 104 PHE A CA 1
ATOM 803 C C . PHE A 1 104 ? 6.302 1.719 0.419 1.00 94.81 104 PHE A C 1
ATOM 805 O O . PHE A 1 104 ? 5.646 1.012 1.180 1.00 94.81 104 PHE A O 1
ATOM 812 N N . THR A 1 105 ? 6.948 2.811 0.828 1.00 96.19 105 THR A N 1
ATOM 813 C CA . THR A 1 105 ? 6.981 3.299 2.212 1.00 96.19 105 THR A CA 1
ATOM 814 C C . THR A 1 105 ? 6.458 4.727 2.291 1.00 96.19 105 THR A C 1
ATOM 816 O O . THR A 1 105 ? 6.921 5.614 1.568 1.00 96.19 105 THR A O 1
ATOM 819 N N . LEU A 1 106 ? 5.524 4.967 3.211 1.00 95.44 106 LEU A N 1
ATOM 820 C CA . LEU A 1 106 ? 4.947 6.279 3.490 1.00 95.44 106 LEU A CA 1
ATOM 821 C C . LEU A 1 106 ? 5.768 7.005 4.562 1.00 95.44 106 LEU A C 1
ATOM 823 O O . LEU A 1 106 ? 5.809 6.593 5.721 1.00 95.44 106 LEU A O 1
ATOM 827 N N . LEU A 1 107 ? 6.398 8.127 4.214 1.00 94.06 107 LEU A N 1
ATOM 828 C CA . LEU A 1 107 ? 7.155 8.955 5.156 1.00 94.06 107 LEU A CA 1
ATOM 829 C C . LEU A 1 107 ? 6.325 10.147 5.650 1.00 94.06 107 LEU A C 1
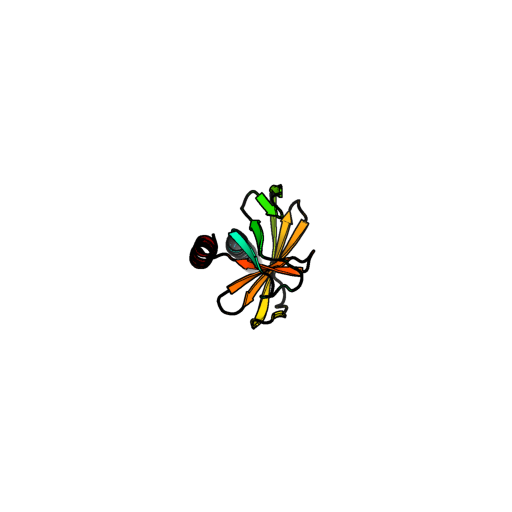ATOM 831 O O . LEU A 1 107 ? 5.601 10.754 4.859 1.00 94.06 107 LEU A O 1
ATOM 835 N N . PRO A 1 108 ? 6.457 10.558 6.927 1.00 93.88 108 PRO A N 1
ATOM 836 C CA . PRO A 1 108 ? 7.397 10.058 7.941 1.00 93.88 108 PRO A CA 1
ATOM 837 C C . PRO A 1 108 ? 6.851 8.892 8.786 1.00 93.88 108 PRO A C 1
ATOM 839 O O . PRO A 1 108 ? 7.434 8.563 9.813 1.00 93.88 108 PRO A O 1
ATOM 842 N N . ILE A 1 109 ? 5.710 8.320 8.399 1.00 92.31 109 ILE A N 1
ATOM 843 C CA . ILE A 1 109 ? 4.984 7.296 9.165 1.00 92.31 109 ILE A CA 1
ATOM 844 C C . ILE A 1 109 ? 5.797 5.993 9.245 1.00 92.31 109 ILE A C 1
ATOM 846 O O . ILE A 1 109 ? 5.693 5.272 10.230 1.00 92.31 109 ILE A O 1
ATOM 850 N N . ASN A 1 110 ? 6.666 5.758 8.255 1.00 94.00 110 ASN A N 1
ATOM 851 C CA . ASN A 1 110 ? 7.448 4.537 8.059 1.00 94.00 110 ASN A CA 1
ATOM 852 C C . ASN A 1 110 ? 6.566 3.291 7.910 1.00 94.00 110 ASN A C 1
ATOM 854 O O . ASN A 1 110 ? 6.970 2.198 8.294 1.00 94.00 110 ASN A O 1
ATOM 858 N N . GLU A 1 111 ? 5.371 3.464 7.345 1.00 94.94 111 GLU A N 1
ATOM 859 C CA . GLU A 1 111 ? 4.483 2.348 7.032 1.00 94.94 111 GLU A CA 1
ATOM 860 C C . GLU A 1 111 ? 4.792 1.843 5.626 1.00 94.94 111 GLU A C 1
ATOM 862 O O . GLU A 1 111 ? 4.796 2.623 4.668 1.00 94.94 111 GLU A O 1
ATOM 867 N N . THR A 1 112 ? 5.102 0.553 5.529 1.00 96.19 112 THR A N 1
ATOM 868 C CA . THR A 1 112 ? 5.582 -0.087 4.304 1.00 96.19 112 THR A CA 1
ATOM 869 C C . THR A 1 112 ? 4.588 -1.130 3.829 1.00 96.19 112 THR A C 1
ATOM 871 O O . THR A 1 112 ? 4.062 -1.911 4.625 1.00 96.19 112 THR A O 1
ATOM 874 N N . PHE A 1 113 ? 4.377 -1.168 2.518 1.00 95.94 113 PHE A N 1
ATOM 875 C CA . PHE A 1 113 ? 3.471 -2.094 1.865 1.00 95.94 113 PHE A CA 1
ATOM 876 C C . PHE A 1 113 ? 4.127 -2.742 0.649 1.00 95.94 113 PHE A C 1
ATOM 878 O O . PHE A 1 113 ? 4.813 -2.076 -0.127 1.00 95.94 113 PHE A O 1
ATOM 885 N N . HIS A 1 114 ? 3.833 -4.018 0.424 1.00 94.94 114 HIS A N 1
ATOM 886 C CA . HIS A 1 114 ? 4.072 -4.673 -0.858 1.00 94.94 114 HIS A CA 1
ATOM 887 C C . HIS A 1 114 ? 2.856 -4.476 -1.754 1.00 94.94 114 HIS A C 1
ATOM 889 O O . HIS A 1 114 ? 1.757 -4.890 -1.391 1.00 94.94 114 HIS A O 1
ATOM 895 N N . HIS A 1 115 ? 3.039 -3.868 -2.920 1.00 93.88 115 HIS A N 1
ATOM 896 C CA . HIS A 1 115 ? 1.997 -3.729 -3.930 1.00 93.88 115 HIS A CA 1
ATOM 897 C C . HIS A 1 115 ? 2.093 -4.856 -4.953 1.00 93.88 115 HIS A C 1
ATOM 899 O O . HIS A 1 115 ? 3.181 -5.209 -5.418 1.00 93.88 115 HIS A O 1
ATOM 905 N N . GLY A 1 116 ? 0.946 -5.404 -5.332 1.00 92.19 116 GLY A N 1
ATOM 906 C CA . GLY A 1 116 ? 0.884 -6.483 -6.298 1.00 92.19 116 GLY A CA 1
ATOM 907 C C . GLY A 1 116 ? -0.505 -6.695 -6.866 1.00 92.19 116 GLY A C 1
ATOM 908 O O . GLY A 1 116 ? -1.412 -5.873 -6.715 1.00 92.19 116 GLY A O 1
ATOM 909 N N . SER A 1 117 ? -0.668 -7.845 -7.507 1.00 89.38 117 SER A N 1
ATOM 910 C CA . SER A 1 117 ? -1.940 -8.248 -8.091 1.00 89.38 117 SER A CA 1
ATOM 911 C C . SER A 1 117 ? -2.240 -9.730 -7.885 1.00 89.38 117 SER A C 1
ATOM 913 O O . SER A 1 117 ? -1.351 -10.565 -7.696 1.00 89.38 117 SER A O 1
ATOM 915 N N . MET A 1 118 ? -3.533 -10.049 -7.924 1.00 88.06 118 MET A N 1
ATOM 916 C CA . MET A 1 118 ? -4.063 -11.410 -7.959 1.00 88.06 118 MET A CA 1
ATOM 917 C C . MET A 1 118 ? -5.185 -11.461 -8.997 1.00 88.06 118 MET A C 1
ATOM 919 O O . MET A 1 118 ? -6.307 -11.009 -8.759 1.00 88.06 118 MET A O 1
ATOM 923 N N . GLY A 1 119 ? -4.878 -11.978 -10.187 1.00 84.25 119 GLY A N 1
ATOM 924 C CA . GLY A 1 119 ? -5.796 -11.907 -11.323 1.00 84.25 119 GLY A CA 1
ATOM 925 C C . GLY A 1 119 ? -6.078 -10.453 -11.713 1.00 84.25 119 GLY A C 1
ATOM 926 O O . GLY A 1 119 ? -5.164 -9.732 -12.092 1.00 84.25 119 GLY A O 1
ATOM 927 N N . ALA A 1 120 ? -7.339 -10.028 -11.617 1.00 80.12 120 ALA A N 1
ATOM 928 C CA . ALA A 1 120 ? -7.763 -8.656 -11.917 1.00 80.12 120 ALA A CA 1
ATOM 929 C C . ALA A 1 120 ? -7.791 -7.727 -10.685 1.00 80.12 120 ALA A C 1
ATOM 931 O O . ALA A 1 120 ? -8.201 -6.574 -10.803 1.00 80.12 120 ALA A O 1
ATOM 932 N N . PHE A 1 121 ? -7.419 -8.223 -9.502 1.00 82.12 121 PHE A N 1
ATOM 933 C CA . PHE A 1 121 ? -7.454 -7.448 -8.264 1.00 82.12 121 PHE A CA 1
ATOM 934 C C . PHE A 1 121 ? -6.090 -6.825 -7.972 1.00 82.12 121 PHE A C 1
ATOM 936 O O . PHE A 1 121 ? -5.100 -7.548 -7.857 1.00 82.12 121 PHE A O 1
ATOM 943 N N . GLU A 1 122 ? -6.061 -5.502 -7.801 1.00 89.44 122 GLU A N 1
ATOM 944 C CA . GLU A 1 122 ? -4.936 -4.788 -7.188 1.00 89.44 122 GLU A CA 1
ATOM 945 C C . GLU A 1 122 ? -5.000 -4.935 -5.670 1.00 89.44 122 GLU A C 1
ATOM 947 O O . GLU A 1 122 ? -6.075 -4.848 -5.060 1.00 89.44 122 GLU A O 1
ATOM 952 N N . LEU A 1 123 ? -3.842 -5.152 -5.060 1.00 92.31 123 LEU A N 1
ATOM 953 C CA . LEU A 1 123 ? -3.729 -5.386 -3.631 1.00 92.31 123 LEU A CA 1
ATOM 954 C C . LEU A 1 123 ? -2.451 -4.777 -3.066 1.00 92.31 123 LEU A C 1
ATOM 956 O O . LEU A 1 123 ? -1.439 -4.639 -3.755 1.00 92.31 123 LEU A O 1
ATOM 960 N N . ILE A 1 124 ? -2.502 -4.479 -1.774 1.00 94.19 124 ILE A N 1
ATOM 961 C CA . ILE A 1 124 ? -1.335 -4.138 -0.970 1.00 94.19 124 ILE A CA 1
ATOM 962 C C . ILE A 1 124 ? -1.281 -5.045 0.253 1.00 94.19 124 ILE A C 1
ATOM 964 O O . ILE A 1 124 ? -2.311 -5.358 0.843 1.00 94.19 124 ILE A O 1
ATOM 968 N N . LYS A 1 125 ? -0.087 -5.467 0.656 1.00 94.19 125 LYS A N 1
ATOM 969 C CA . LYS A 1 125 ? 0.144 -6.169 1.919 1.00 94.19 125 LYS A CA 1
ATOM 970 C C . LYS A 1 125 ? 0.980 -5.292 2.830 1.00 94.19 125 LYS A C 1
ATOM 972 O O . LYS A 1 125 ? 2.091 -4.928 2.462 1.00 94.19 125 LYS A O 1
ATOM 977 N N . SER A 1 126 ? 0.461 -4.972 4.006 1.00 94.69 126 SER A N 1
ATOM 978 C CA . SER A 1 126 ? 1.212 -4.255 5.035 1.00 94.69 126 SER A CA 1
ATOM 979 C C . SER A 1 126 ? 2.338 -5.135 5.577 1.00 94.69 126 SER A C 1
ATOM 981 O O . SER A 1 126 ? 2.131 -6.307 5.891 1.00 94.69 126 SER A O 1
ATOM 983 N N . VAL A 1 127 ? 3.543 -4.577 5.678 1.00 93.69 127 VAL A N 1
ATOM 984 C CA . VAL A 1 127 ? 4.708 -5.283 6.233 1.00 93.69 127 VAL A CA 1
ATOM 985 C C . VAL A 1 127 ? 4.602 -5.417 7.754 1.00 93.69 127 VAL A C 1
ATOM 987 O O . VAL A 1 127 ? 5.063 -6.407 8.315 1.00 93.69 127 VAL A O 1
ATOM 990 N N . GLU A 1 128 ? 3.975 -4.445 8.421 1.00 91.69 128 GLU A N 1
ATOM 991 C CA . GLU A 1 128 ? 3.892 -4.384 9.885 1.00 91.69 128 GLU A CA 1
ATOM 992 C C . GLU A 1 128 ? 2.991 -5.483 10.463 1.00 91.69 128 GLU A C 1
ATOM 994 O O . GLU A 1 128 ? 3.387 -6.210 11.372 1.00 91.69 128 GLU A O 1
ATOM 999 N N . ASP A 1 129 ? 1.781 -5.614 9.924 1.00 90.12 129 ASP A N 1
ATOM 1000 C CA . ASP A 1 129 ? 0.730 -6.496 10.449 1.00 90.12 129 ASP A CA 1
ATOM 1001 C C . ASP A 1 129 ? 0.380 -7.654 9.496 1.00 90.12 129 ASP A C 1
ATOM 1003 O O . ASP A 1 129 ? -0.457 -8.497 9.824 1.00 90.12 129 ASP A O 1
ATOM 1007 N N . SER A 1 130 ? 1.051 -7.744 8.338 1.00 90.88 130 SER A N 1
ATOM 1008 C CA . SER A 1 130 ? 0.799 -8.749 7.293 1.00 90.88 130 SER A CA 1
ATOM 1009 C C . SER A 1 130 ? -0.636 -8.755 6.750 1.00 90.88 130 SER A C 1
ATOM 1011 O O . SER A 1 130 ? -1.037 -9.734 6.116 1.00 90.88 130 SER A O 1
ATOM 1013 N N . VAL A 1 131 ? -1.404 -7.679 6.958 1.00 92.56 131 VAL A N 1
ATOM 1014 C CA . VAL A 1 131 ? -2.774 -7.559 6.449 1.00 92.56 131 VAL A CA 1
ATOM 1015 C C . VAL A 1 131 ? -2.753 -7.252 4.954 1.00 92.56 131 VAL A C 1
ATOM 1017 O O . VAL A 1 131 ? -2.022 -6.376 4.489 1.00 92.56 131 VAL A O 1
ATOM 1020 N N . ILE A 1 132 ? -3.574 -7.979 4.198 1.00 92.94 132 ILE A N 1
ATOM 1021 C CA . ILE A 1 132 ? -3.747 -7.818 2.754 1.00 92.94 132 ILE A CA 1
ATOM 1022 C C . ILE A 1 132 ? -5.014 -7.006 2.488 1.00 92.94 132 ILE A C 1
ATOM 1024 O O . ILE A 1 132 ? -6.125 -7.430 2.817 1.00 92.94 132 ILE A O 1
ATOM 1028 N N . TYR A 1 133 ? -4.847 -5.861 1.844 1.00 92.81 133 TYR A N 1
ATOM 1029 C CA . TYR A 1 133 ? -5.918 -4.967 1.439 1.00 92.81 133 TYR A CA 1
ATOM 1030 C C . TYR A 1 133 ? -6.116 -5.023 -0.076 1.00 92.81 133 TYR A C 1
ATOM 1032 O O . TYR A 1 133 ? -5.158 -5.117 -0.839 1.00 92.81 133 TYR A O 1
ATOM 1040 N N . PHE A 1 134 ? -7.363 -4.909 -0.516 1.00 90.19 134 PHE A N 1
ATOM 1041 C CA . PHE A 1 134 ? -7.764 -4.839 -1.919 1.00 90.19 134 PHE A CA 1
ATOM 1042 C C . PHE A 1 134 ? -8.122 -3.415 -2.271 1.00 90.19 134 PHE A C 1
ATOM 1044 O O . PHE A 1 134 ? -8.780 -2.730 -1.483 1.00 90.19 134 PHE A O 1
ATOM 1051 N N . LYS A 1 135 ? -7.741 -2.978 -3.469 1.00 90.31 135 LYS A N 1
ATOM 1052 C CA . LYS A 1 135 ? -8.145 -1.657 -3.930 1.00 90.31 135 LYS A CA 1
ATOM 1053 C C . LYS A 1 135 ? -9.648 -1.639 -4.148 1.00 90.31 135 LYS A C 1
ATOM 1055 O O . LYS A 1 135 ? -10.198 -2.433 -4.917 1.00 90.31 135 LYS A O 1
ATOM 1060 N N . MET A 1 136 ? -10.329 -0.727 -3.471 1.00 82.50 136 MET A N 1
ATOM 1061 C CA . MET A 1 136 ? -11.766 -0.587 -3.598 1.00 82.50 136 MET A CA 1
ATOM 1062 C C . MET A 1 136 ? -12.089 0.097 -4.926 1.00 82.50 136 MET A C 1
ATOM 1064 O O . MET A 1 136 ? -12.007 1.316 -5.070 1.00 82.50 136 MET A O 1
ATOM 1068 N N . SER A 1 137 ? -12.502 -0.692 -5.919 1.00 71.50 137 SER A N 1
ATOM 1069 C CA . SER A 1 137 ? -13.086 -0.132 -7.136 1.00 71.50 137 SER A CA 1
ATOM 1070 C C . SER A 1 137 ? -14.428 0.538 -6.819 1.00 71.50 137 SER A C 1
ATOM 1072 O O . SER A 1 137 ? -15.148 0.129 -5.900 1.00 71.50 137 SER A O 1
ATOM 1074 N N . GLN A 1 138 ? -14.826 1.542 -7.610 1.00 69.25 138 GLN A N 1
ATOM 1075 C CA . GLN A 1 138 ? -16.158 2.148 -7.465 1.00 69.25 138 GLN A CA 1
ATOM 1076 C C . GLN A 1 138 ? -17.285 1.111 -7.584 1.00 69.25 138 GLN A C 1
ATOM 1078 O O . GLN A 1 138 ? -18.329 1.247 -6.947 1.00 69.25 138 GLN A O 1
ATOM 1083 N N . GLU A 1 139 ? -17.088 0.068 -8.391 1.00 60.72 139 GLU A N 1
ATOM 1084 C CA . GLU A 1 139 ? -18.050 -1.024 -8.534 1.00 60.72 139 GLU A CA 1
ATOM 1085 C C . GLU A 1 139 ? -18.151 -1.876 -7.268 1.00 60.72 139 GLU A C 1
ATOM 1087 O O . GLU A 1 139 ? -19.261 -2.224 -6.857 1.00 60.72 139 GLU A O 1
ATOM 1092 N N . PHE A 1 140 ? -17.018 -2.185 -6.630 1.00 67.62 140 PHE A N 1
ATOM 1093 C CA . PHE A 1 140 ? -17.002 -2.908 -5.362 1.00 67.62 140 PHE A CA 1
ATOM 1094 C C . PHE A 1 140 ? -17.668 -2.086 -4.260 1.00 67.62 140 PHE A C 1
ATOM 1096 O O . PHE A 1 140 ? -18.566 -2.593 -3.590 1.00 67.62 140 PHE A O 1
ATOM 1103 N N . LYS A 1 141 ? -17.320 -0.796 -4.148 1.00 67.62 141 LYS A N 1
ATOM 1104 C CA . LYS A 1 141 ? -17.934 0.139 -3.195 1.00 67.62 141 LYS A CA 1
ATOM 1105 C C . LYS A 1 141 ? -19.457 0.164 -3.324 1.00 67.62 141 LYS A C 1
ATOM 1107 O O . LYS A 1 141 ? -20.160 -0.053 -2.342 1.00 67.62 141 LYS A O 1
ATOM 1112 N N . LYS A 1 142 ? -19.974 0.312 -4.551 1.00 66.62 142 LYS A N 1
ATOM 1113 C CA . LYS A 1 142 ? -21.422 0.279 -4.824 1.00 66.62 142 LYS A CA 1
ATOM 1114 C C . LYS A 1 142 ? -22.061 -1.047 -4.412 1.00 66.62 142 LYS A C 1
ATOM 1116 O O . LYS A 1 142 ? -23.117 -1.044 -3.787 1.00 66.62 142 LYS A O 1
ATOM 1121 N N . LYS A 1 143 ? -21.452 -2.189 -4.755 1.00 63.94 143 LYS A N 1
ATOM 1122 C CA . LYS A 1 143 ? -21.980 -3.514 -4.378 1.00 63.94 143 LYS A CA 1
ATOM 1123 C C . LYS A 1 143 ? -21.994 -3.708 -2.860 1.00 63.94 143 LYS A C 1
ATOM 1125 O O . LYS A 1 143 ? -22.972 -4.233 -2.332 1.00 63.94 143 LYS A O 1
ATOM 1130 N N . TYR A 1 144 ? -20.947 -3.258 -2.178 1.00 63.44 144 TYR A N 1
ATOM 1131 C CA . TYR A 1 144 ? -20.820 -3.328 -0.728 1.00 63.44 144 TYR A CA 1
ATOM 1132 C C . TYR A 1 144 ? -21.857 -2.452 -0.007 1.00 63.44 144 TYR A C 1
ATOM 1134 O O . TYR A 1 144 ? -22.588 -2.940 0.855 1.00 63.44 144 TYR A O 1
ATOM 1142 N N . GLU A 1 145 ? -21.998 -1.187 -0.413 1.00 63.66 145 GLU A N 1
ATOM 1143 C CA . GLU A 1 145 ? -23.002 -0.264 0.132 1.00 63.66 145 GLU A CA 1
ATOM 1144 C C . GLU A 1 145 ? -24.433 -0.797 -0.069 1.00 63.66 145 GLU A C 1
ATOM 1146 O O . GLU A 1 145 ? -25.246 -0.769 0.856 1.00 63.66 145 GLU A O 1
ATOM 1151 N N . LEU A 1 146 ? -24.732 -1.362 -1.247 1.00 68.00 146 LEU A N 1
ATOM 1152 C CA . LEU A 1 146 ? -26.025 -1.993 -1.540 1.00 68.00 146 LEU A CA 1
ATOM 1153 C C . LEU A 1 146 ? -26.298 -3.234 -0.680 1.00 68.00 146 LEU A C 1
ATOM 1155 O O . LEU A 1 146 ? -27.448 -3.478 -0.315 1.00 68.00 146 LEU A O 1
ATOM 1159 N N . PHE A 1 147 ? -25.273 -4.033 -0.379 1.00 60.66 147 PHE A N 1
ATOM 1160 C CA . PHE A 1 147 ? -25.401 -5.194 0.501 1.00 60.66 147 PHE A CA 1
ATOM 1161 C C . PHE A 1 147 ? -25.714 -4.757 1.937 1.00 60.66 147 PHE A C 1
ATOM 1163 O O . PHE A 1 147 ? -26.687 -5.231 2.515 1.00 60.66 147 PHE A O 1
ATOM 1170 N N . HIS A 1 148 ? -24.980 -3.782 2.478 1.00 53.19 148 HIS A N 1
ATOM 1171 C CA . HIS A 1 148 ? -25.228 -3.270 3.830 1.00 53.19 148 HIS A CA 1
ATOM 1172 C C . HIS A 1 148 ? -26.569 -2.550 3.985 1.00 53.19 148 HIS A C 1
ATOM 1174 O O . HIS A 1 148 ? -27.195 -2.658 5.039 1.00 53.19 148 HIS A O 1
ATOM 1180 N N . ALA A 1 149 ? -27.041 -1.849 2.952 1.00 59.00 149 ALA A N 1
ATOM 1181 C CA . ALA A 1 149 ? -28.353 -1.205 2.973 1.00 59.00 149 ALA A CA 1
ATOM 1182 C C . ALA A 1 149 ? -29.521 -2.206 3.063 1.00 59.00 149 ALA A C 1
ATOM 1184 O O . ALA A 1 149 ? -30.599 -1.826 3.503 1.00 59.00 149 ALA A O 1
ATOM 1185 N N . LYS A 1 150 ? -29.322 -3.470 2.660 1.00 52.28 150 LYS A N 1
ATOM 1186 C CA . LYS A 1 150 ? -30.346 -4.530 2.716 1.00 52.28 150 LYS A CA 1
ATOM 1187 C C . LYS A 1 150 ? -30.401 -5.287 4.044 1.00 52.28 150 LYS A C 1
ATOM 1189 O O . LYS A 1 150 ? -31.334 -6.056 4.248 1.00 52.28 150 LYS A O 1
ATOM 1194 N N . ILE A 1 151 ? -29.391 -5.128 4.896 1.00 52.22 151 ILE A N 1
ATOM 1195 C CA . ILE A 1 151 ? -29.268 -5.837 6.183 1.00 52.22 151 ILE A CA 1
ATOM 1196 C C . ILE A 1 151 ? -29.570 -4.887 7.363 1.00 52.22 151 ILE A C 1
ATOM 1198 O O . ILE A 1 151 ? -29.445 -5.271 8.524 1.00 52.22 151 ILE A O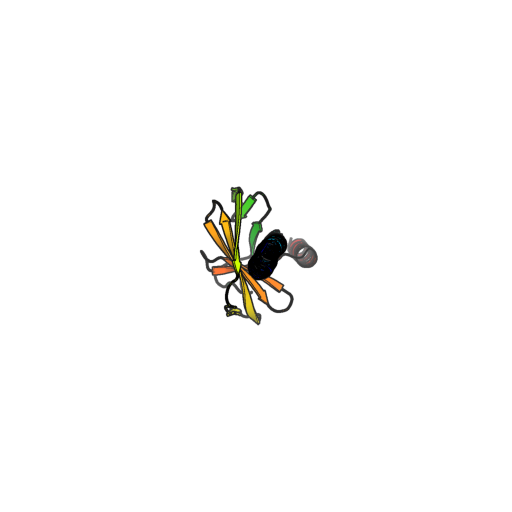 1
ATOM 1202 N N . LYS A 1 152 ? -29.976 -3.645 7.071 1.00 45.56 152 LYS A N 1
ATOM 1203 C CA . LYS A 1 152 ? -30.637 -2.732 8.013 1.00 45.56 152 LYS A CA 1
ATOM 1204 C C . LYS A 1 152 ? -32.144 -2.800 7.815 1.00 45.56 152 LYS A C 1
ATOM 1206 O O . LYS A 1 152 ? -32.848 -2.680 8.838 1.00 45.56 152 LYS A O 1
#

Sequence (152 aa):
MNIRLLKTVLVLGVLGAAAAWYITDSKNNQESVQAEM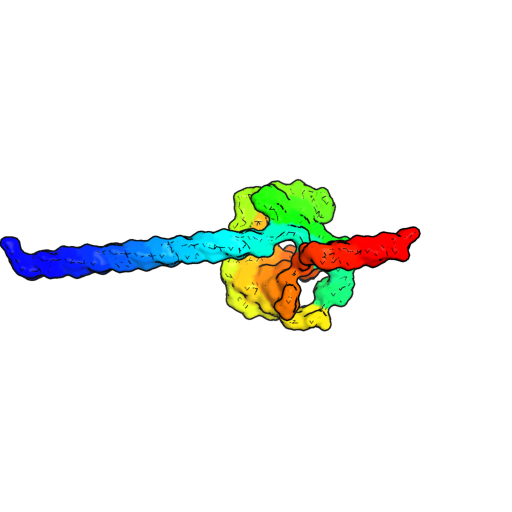TTNVYGDWVAAEGFCNTNVQGIDGVDITNEFFVKNGKRTPIKQVLITPQESTMDMCNQGVIKYDYEFTLLPINETFHHGSMGAFELIKSVEDSVIYFKMSQEFKKKYELFHAKIK

Nearest PDB structures (foldseek):
  8k2v-assembly1_A  TM=3.165E-01  e=1.148E+00  Homo sapiens
  7mso-assembly1_A  TM=3.238E-01  e=1.210E+00  Homo sapiens
  1o1u-assembly1_A  TM=2.809E-01  e=4.102E+00  Homo sapiens
  5wg3-assembly1_A  TM=2.973E-01  e=9.094E+00  Homo sapiens